Protein AF-A0A3C0AXU9-F1 (afdb_monomer_lite)

Foldseek 3Di:
DDDDPDDPCPDPVNVVVVVVCVVCVPPDLVVVCVVPVCLQVVQWDDDPPDIRGPSSDD

Structure (mmCIF, N/CA/C/O backbone):
data_AF-A0A3C0AXU9-F1
#
_entry.id   AF-A0A3C0AXU9-F1
#
loop_
_atom_site.group_PDB
_atom_site.id
_atom_site.type_symbol
_atom_site.label_atom_id
_atom_site.label_alt_id
_atom_site.label_comp_id
_atom_site.label_asym_id
_atom_site.label_entity_id
_atom_site.label_seq_id
_atom_site.pdbx_PDB_ins_code
_atom_site.Cartn_x
_atom_site.Cartn_y
_atom_site.Cartn_z
_atom_site.occupancy
_atom_site.B_iso_or_equiv
_atom_site.auth_seq_id
_atom_site.auth_comp_id
_atom_site.auth_asym_id
_atom_site.auth_atom_id
_atom_site.pdbx_PDB_model_num
ATOM 1 N N . MET A 1 1 ? 6.574 -9.076 -29.951 1.00 69.94 1 MET A N 1
ATOM 2 C CA . MET A 1 1 ? 7.303 -7.938 -29.346 1.00 69.94 1 MET A CA 1
ATOM 3 C C . MET A 1 1 ? 7.985 -8.440 -28.085 1.00 69.94 1 MET A C 1
ATOM 5 O O . MET A 1 1 ? 7.345 -9.179 -27.348 1.00 69.94 1 MET A O 1
ATOM 9 N N . ALA A 1 2 ? 9.263 -8.124 -27.871 1.00 84.88 2 ALA A N 1
ATOM 10 C CA . ALA A 1 2 ? 9.951 -8.493 -26.633 1.00 84.88 2 ALA A CA 1
ATOM 11 C C . ALA A 1 2 ? 9.470 -7.606 -25.474 1.00 84.88 2 ALA A C 1
ATOM 13 O O . ALA A 1 2 ? 9.083 -6.458 -25.693 1.00 84.88 2 ALA A O 1
ATOM 14 N N . LEU A 1 3 ? 9.470 -8.144 -24.254 1.00 91.56 3 LEU A N 1
ATOM 15 C CA . LEU A 1 3 ? 9.104 -7.387 -23.059 1.00 91.56 3 LEU A CA 1
ATOM 16 C C . LEU A 1 3 ? 10.131 -6.282 -22.785 1.00 91.56 3 LEU A C 1
ATOM 18 O O . LEU A 1 3 ? 11.330 -6.458 -23.005 1.00 91.56 3 LEU A O 1
ATOM 22 N N . HIS A 1 4 ? 9.659 -5.155 -22.256 1.00 90.19 4 HIS A N 1
ATOM 23 C CA . HIS A 1 4 ? 10.543 -4.107 -21.761 1.00 90.19 4 HIS A CA 1
ATOM 24 C C . HIS A 1 4 ? 11.297 -4.599 -20.522 1.00 90.19 4 HIS A C 1
ATOM 26 O O . HIS A 1 4 ? 10.689 -5.090 -19.574 1.00 90.19 4 HIS A O 1
ATOM 32 N N . ASN A 1 5 ? 12.618 -4.423 -20.514 1.00 93.06 5 ASN A N 1
ATOM 33 C CA . ASN A 1 5 ? 13.490 -4.794 -19.398 1.00 93.06 5 ASN A CA 1
ATOM 34 C C . ASN A 1 5 ? 13.918 -3.555 -18.591 1.00 93.06 5 ASN A C 1
ATOM 36 O O . ASN A 1 5 ? 15.104 -3.268 -18.418 1.00 93.06 5 ASN A O 1
ATOM 40 N N . THR A 1 6 ? 12.941 -2.756 -18.162 1.00 95.19 6 THR A N 1
ATOM 41 C CA . THR A 1 6 ? 13.199 -1.559 -17.354 1.00 95.19 6 THR A CA 1
ATOM 42 C C . THR A 1 6 ? 13.470 -1.966 -15.911 1.00 95.19 6 THR A C 1
ATOM 44 O O 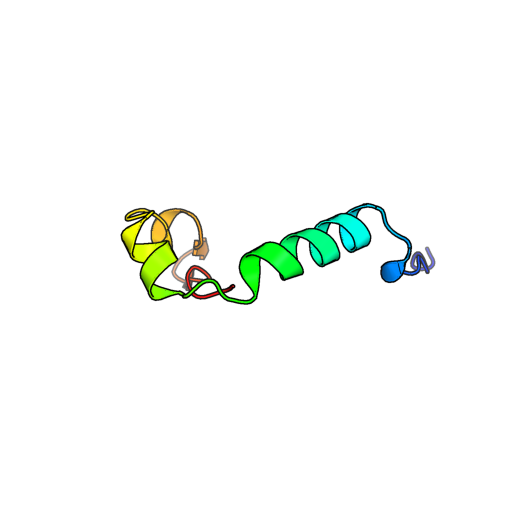. THR A 1 6 ? 12.639 -2.616 -15.284 1.00 95.19 6 THR A O 1
ATOM 47 N N . ASN A 1 7 ? 14.605 -1.542 -15.352 1.00 96.06 7 ASN A N 1
ATOM 48 C CA . ASN A 1 7 ? 14.905 -1.782 -13.942 1.00 96.06 7 ASN A CA 1
ATOM 49 C C . ASN A 1 7 ? 13.949 -0.957 -13.046 1.00 96.06 7 ASN A C 1
ATOM 51 O O . ASN A 1 7 ? 14.021 0.277 -13.077 1.00 96.06 7 ASN A O 1
ATOM 55 N N . PRO A 1 8 ? 13.090 -1.596 -12.226 1.00 96.81 8 PRO A N 1
ATOM 56 C CA . PRO A 1 8 ? 12.061 -0.902 -11.456 1.00 96.81 8 PRO A CA 1
ATOM 57 C C . PRO A 1 8 ? 12.642 0.050 -10.406 1.00 96.81 8 PRO A C 1
ATOM 59 O O . PRO A 1 8 ? 12.071 1.118 -10.188 1.00 96.81 8 PRO A O 1
ATOM 62 N N . THR A 1 9 ? 13.805 -0.263 -9.819 1.00 97.38 9 THR A N 1
ATOM 63 C CA . THR A 1 9 ? 14.403 0.543 -8.736 1.00 97.38 9 THR A CA 1
ATOM 64 C C . THR A 1 9 ? 14.904 1.908 -9.200 1.00 97.38 9 THR A C 1
ATOM 66 O O . THR A 1 9 ? 15.092 2.815 -8.393 1.00 97.38 9 THR A O 1
ATOM 69 N N . LYS A 1 10 ? 15.098 2.072 -10.514 1.00 97.25 10 LYS A N 1
ATOM 70 C CA . LYS A 1 10 ? 15.530 3.330 -11.136 1.00 97.25 10 LYS A CA 1
ATOM 71 C C . LYS A 1 10 ? 14.364 4.232 -11.541 1.00 97.25 10 LYS A C 1
ATOM 73 O O . LYS A 1 10 ? 14.592 5.346 -12.003 1.00 97.25 10 LYS A O 1
ATOM 78 N N . THR A 1 11 ? 13.124 3.761 -11.418 1.00 97.81 11 THR A N 1
ATOM 79 C CA . THR A 1 11 ? 11.953 4.554 -11.799 1.00 97.81 11 THR A CA 1
ATOM 80 C C . THR A 1 11 ? 11.670 5.647 -10.768 1.00 97.81 11 THR A C 1
ATOM 82 O O . THR A 1 11 ? 11.856 5.459 -9.565 1.00 97.81 11 THR A O 1
ATOM 85 N N . LEU A 1 12 ? 11.143 6.786 -11.226 1.00 98.31 12 LEU A N 1
ATOM 86 C CA . LEU A 1 12 ? 10.683 7.855 -10.330 1.00 98.31 12 LEU A CA 1
ATOM 87 C C . LEU A 1 12 ? 9.570 7.372 -9.387 1.00 98.31 12 LEU A C 1
ATOM 89 O O . LEU A 1 12 ? 9.470 7.837 -8.254 1.00 98.31 12 LEU A O 1
ATOM 93 N N . ALA A 1 13 ? 8.739 6.429 -9.842 1.00 98.31 13 ALA A N 1
ATOM 94 C CA . ALA A 1 13 ? 7.703 5.816 -9.019 1.00 98.31 13 ALA A CA 1
ATOM 95 C C . ALA A 1 13 ? 8.307 5.059 -7.826 1.00 98.31 13 ALA A C 1
ATOM 97 O O . ALA A 1 13 ? 7.860 5.252 -6.698 1.00 98.31 13 ALA A O 1
ATOM 98 N N . TRP A 1 14 ? 9.366 4.274 -8.048 1.00 98.44 14 TRP A N 1
ATOM 99 C CA . TRP A 1 14 ? 10.042 3.536 -6.980 1.00 98.44 14 TRP A CA 1
ATOM 100 C C . TRP A 1 14 ? 10.649 4.457 -5.922 1.00 98.44 14 TRP A C 1
ATOM 102 O O . TRP A 1 14 ? 10.461 4.231 -4.731 1.00 98.44 14 TRP A O 1
ATOM 112 N N . GLN A 1 15 ? 11.297 5.547 -6.340 1.00 98.25 15 GLN A N 1
ATOM 113 C CA . GLN A 1 15 ? 11.843 6.543 -5.411 1.00 98.25 15 GLN A CA 1
ATOM 114 C C . GLN A 1 15 ? 10.749 7.174 -4.533 1.00 98.25 15 GLN A C 1
ATOM 116 O O . GLN A 1 15 ? 10.935 7.348 -3.328 1.00 98.25 15 GLN A O 1
ATOM 121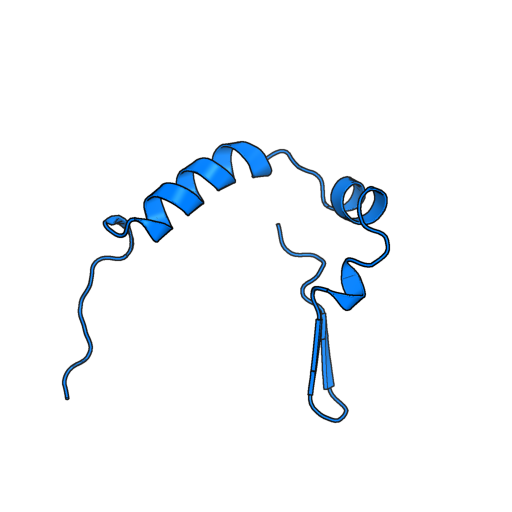 N N . LYS A 1 16 ? 9.579 7.478 -5.116 1.0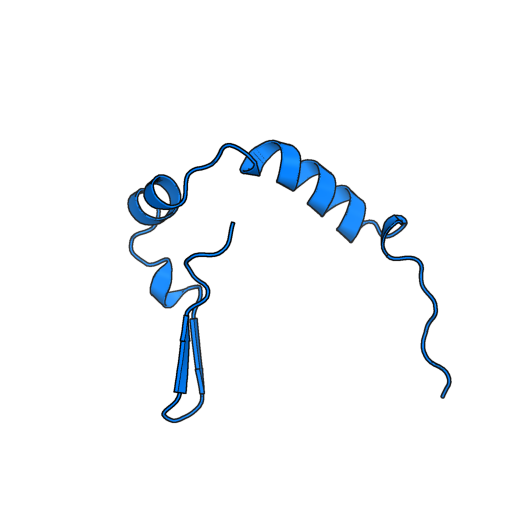0 98.44 16 LYS A N 1
ATOM 122 C CA . LYS A 1 16 ? 8.422 7.994 -4.366 1.00 98.44 16 LYS A CA 1
ATOM 123 C C . LYS A 1 16 ? 7.871 6.961 -3.382 1.00 98.44 16 LYS A C 1
ATOM 125 O O . LYS A 1 16 ? 7.592 7.321 -2.244 1.00 98.44 16 LYS A O 1
ATOM 130 N N . LEU A 1 17 ? 7.767 5.694 -3.790 1.00 98.12 17 LEU A N 1
ATOM 131 C CA . LEU A 1 17 ? 7.324 4.602 -2.917 1.00 98.12 17 LEU A CA 1
ATOM 132 C C . LEU A 1 17 ? 8.286 4.380 -1.744 1.00 98.12 17 LEU A C 1
ATOM 134 O O . LEU A 1 17 ? 7.835 4.222 -0.616 1.00 98.12 17 LEU A O 1
ATOM 138 N N . GLN A 1 18 ? 9.602 4.447 -1.972 1.00 98.06 18 GLN A N 1
ATOM 139 C CA . GLN A 1 18 ? 10.597 4.353 -0.898 1.00 98.06 18 GLN A CA 1
ATOM 140 C C . GLN A 1 18 ? 10.461 5.488 0.120 1.00 98.06 18 GLN A C 1
ATOM 142 O O . GLN A 1 18 ? 10.550 5.244 1.322 1.00 98.06 18 GLN A O 1
ATOM 147 N N . LYS A 1 19 ? 10.225 6.722 -0.344 1.00 98.12 19 LYS A N 1
ATOM 148 C CA . LYS A 1 19 ? 9.958 7.853 0.552 1.00 98.12 19 LYS A CA 1
ATOM 149 C C . LYS A 1 19 ? 8.670 7.630 1.348 1.00 98.12 19 LYS A C 1
ATOM 151 O O . LYS A 1 19 ? 8.679 7.789 2.562 1.00 98.12 19 LYS A O 1
ATOM 156 N N . HIS A 1 20 ? 7.598 7.217 0.679 1.00 97.75 20 HIS A N 1
ATOM 157 C CA . HIS A 1 20 ? 6.311 6.978 1.324 1.00 97.75 20 HIS A CA 1
ATOM 158 C C . HIS A 1 20 ? 6.371 5.843 2.357 1.00 97.75 20 HIS A C 1
ATOM 160 O O . HIS A 1 20 ? 5.775 5.945 3.423 1.00 97.75 20 HIS A O 1
ATOM 166 N N . PHE A 1 21 ? 7.164 4.798 2.103 1.00 97.31 21 PHE A N 1
ATOM 167 C CA . PHE A 1 21 ? 7.404 3.735 3.078 1.00 97.31 21 PHE A CA 1
ATOM 168 C C . PHE A 1 21 ? 7.966 4.279 4.398 1.00 97.31 21 PHE A C 1
ATOM 170 O O . PHE A 1 21 ? 7.510 3.875 5.462 1.00 97.31 21 PHE A O 1
ATOM 177 N N . GLN A 1 22 ? 8.901 5.236 4.353 1.00 97.69 22 GLN A N 1
ATOM 178 C CA . GLN A 1 22 ? 9.449 5.837 5.577 1.00 97.69 22 GLN A CA 1
ATOM 179 C C . GLN A 1 22 ? 8.372 6.532 6.423 1.00 97.69 22 GLN A C 1
ATOM 181 O O . GLN A 1 22 ? 8.479 6.547 7.649 1.00 97.69 22 GLN A O 1
ATOM 186 N N . GLU A 1 23 ? 7.333 7.068 5.778 1.00 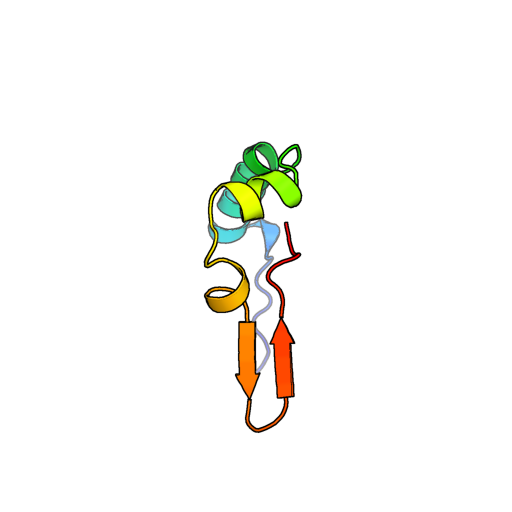96.12 23 GLU A N 1
ATOM 187 C CA . GLU A 1 23 ? 6.184 7.716 6.419 1.00 96.12 23 GLU A CA 1
ATOM 188 C C . GLU A 1 23 ? 5.173 6.683 6.953 1.00 96.12 23 GLU A C 1
ATOM 190 O O . GLU A 1 23 ? 4.603 6.871 8.027 1.00 96.12 23 GLU A O 1
ATOM 195 N N . MET A 1 24 ? 4.968 5.580 6.225 1.00 96.81 24 MET A N 1
ATOM 196 C CA . MET A 1 24 ? 3.911 4.597 6.495 1.00 96.81 24 MET A CA 1
ATOM 197 C C . MET A 1 24 ? 4.339 3.412 7.366 1.00 96.81 24 MET A C 1
ATOM 199 O O . MET A 1 24 ? 3.480 2.788 7.980 1.00 96.81 24 MET A O 1
ATOM 203 N N . GLN A 1 25 ? 5.637 3.108 7.473 1.00 95.81 25 GLN A N 1
ATOM 204 C CA . GLN A 1 25 ? 6.146 1.893 8.139 1.00 95.81 25 GLN A CA 1
ATOM 205 C C . GLN A 1 25 ? 5.705 1.719 9.603 1.00 95.81 25 GLN A C 1
ATOM 207 O O . GLN A 1 25 ? 5.675 0.600 10.103 1.00 95.81 25 GLN A O 1
ATOM 212 N N . ASN A 1 26 ? 5.355 2.813 10.288 1.00 96.25 26 ASN A N 1
ATOM 213 C CA . ASN A 1 26 ? 4.903 2.805 11.684 1.00 96.25 26 ASN A CA 1
ATOM 214 C C . ASN A 1 26 ? 3.398 3.097 11.831 1.00 96.25 26 ASN A C 1
ATOM 216 O O . ASN A 1 26 ? 2.892 3.195 12.949 1.00 96.25 26 ASN A O 1
ATOM 220 N N . VAL A 1 27 ? 2.678 3.287 10.723 1.00 96.50 27 VAL A N 1
ATOM 221 C CA . VAL A 1 27 ? 1.238 3.550 10.739 1.00 96.50 27 VAL A CA 1
ATOM 222 C C . VAL A 1 27 ? 0.496 2.250 11.039 1.00 96.50 27 VAL A C 1
ATOM 224 O O . VAL A 1 27 ? 0.746 1.219 10.422 1.00 96.50 27 VAL A O 1
ATOM 227 N N . SER A 1 28 ? -0.441 2.289 11.989 1.00 96.69 28 SER A N 1
ATOM 228 C CA . SER A 1 28 ? -1.250 1.121 12.340 1.00 96.69 28 SER A CA 1
ATOM 229 C C . SER A 1 28 ? -2.496 1.025 11.465 1.00 96.69 28 SER A C 1
ATOM 231 O O . SER A 1 28 ? -3.129 2.037 11.150 1.00 96.69 28 SER A O 1
ATOM 233 N N . MET A 1 29 ? -2.903 -0.203 11.131 1.00 96.56 29 MET A N 1
ATOM 234 C CA . MET A 1 29 ? -4.110 -0.439 10.332 1.00 96.56 29 MET A CA 1
ATOM 235 C C . MET A 1 29 ? -5.352 0.143 11.003 1.00 96.56 29 MET A C 1
ATOM 237 O O . MET A 1 29 ? -6.148 0.819 10.361 1.00 96.56 29 MET A O 1
ATOM 241 N N . THR A 1 30 ? -5.493 -0.074 12.310 1.00 96.38 30 THR A N 1
ATOM 242 C CA . THR A 1 30 ? -6.622 0.439 13.091 1.00 96.38 30 THR A CA 1
ATOM 243 C C . THR A 1 30 ? -6.742 1.955 12.960 1.00 96.38 30 THR A C 1
ATOM 245 O O . THR A 1 30 ? -7.831 2.449 12.688 1.00 96.38 30 THR A O 1
ATOM 248 N N . SER A 1 31 ? -5.620 2.688 13.008 1.00 96.88 31 SER A N 1
ATOM 249 C CA . SER A 1 31 ? -5.638 4.147 12.845 1.00 96.88 31 SER A CA 1
ATOM 250 C C . SER A 1 31 ? -6.105 4.596 11.456 1.00 96.88 31 SER A C 1
ATOM 252 O O . SER A 1 31 ? -6.684 5.671 11.323 1.00 96.88 31 SER A O 1
ATOM 254 N N . LEU A 1 32 ? -5.879 3.787 10.414 1.00 96.81 32 LEU A N 1
ATOM 255 C CA . LEU A 1 32 ? -6.354 4.082 9.060 1.00 96.81 32 LEU A CA 1
ATOM 256 C C . LEU A 1 32 ? -7.873 3.929 8.951 1.00 96.81 32 LEU A C 1
ATOM 258 O O . LEU A 1 32 ? -8.513 4.751 8.305 1.00 96.81 32 LEU A O 1
ATOM 262 N N . PHE A 1 33 ? -8.450 2.921 9.606 1.00 96.94 33 PHE A N 1
ATOM 263 C CA . PHE A 1 33 ? -9.903 2.727 9.652 1.00 96.94 33 PHE A CA 1
ATOM 264 C C . PHE A 1 33 ? -10.614 3.737 10.557 1.00 96.94 33 PHE A C 1
ATOM 266 O O . PHE A 1 33 ? -11.722 4.161 10.248 1.00 96.94 33 PHE A O 1
ATOM 273 N N . GLU A 1 34 ? -9.977 4.156 11.650 1.00 97.44 34 GLU A N 1
ATOM 274 C CA . GLU A 1 34 ? -10.502 5.221 12.513 1.00 97.44 34 GLU A CA 1
ATOM 275 C C . GLU A 1 34 ? -10.563 6.566 11.779 1.00 97.44 34 GLU A C 1
ATOM 277 O O . GLU A 1 34 ? -11.531 7.310 11.926 1.00 97.44 34 GLU A O 1
ATOM 282 N N . LYS A 1 35 ? -9.538 6.871 10.971 1.00 96.88 35 LYS A N 1
ATOM 283 C CA . LYS A 1 35 ? -9.460 8.116 10.191 1.00 96.88 35 LYS A CA 1
ATOM 284 C C . LYS A 1 35 ? -10.367 8.119 8.963 1.00 96.88 35 LYS A C 1
ATOM 286 O O . LYS A 1 35 ? -10.782 9.192 8.535 1.00 96.88 35 LYS A O 1
ATOM 291 N N . ASP A 1 36 ? -10.652 6.952 8.393 1.00 97.00 36 ASP A N 1
ATOM 292 C CA . ASP A 1 36 ? -11.459 6.813 7.185 1.00 97.00 36 ASP A CA 1
ATOM 293 C C . ASP A 1 36 ? -12.479 5.678 7.325 1.00 97.00 36 ASP A C 1
ATOM 295 O O . ASP A 1 36 ? -12.224 4.513 7.009 1.00 97.00 36 ASP A O 1
ATOM 299 N N . GLN A 1 37 ? -13.687 6.053 7.746 1.00 95.94 37 GLN A N 1
ATOM 300 C CA . GLN A 1 37 ? -14.816 5.133 7.902 1.00 95.94 37 GLN A CA 1
ATOM 301 C C . GLN A 1 37 ? -15.282 4.516 6.573 1.00 95.94 37 GLN A C 1
ATOM 303 O O . GLN A 1 37 ? -15.961 3.492 6.571 1.00 95.94 37 GLN A O 1
ATOM 308 N N . THR A 1 38 ? -14.910 5.110 5.436 1.00 97.31 38 THR A N 1
ATOM 309 C CA . THR A 1 38 ? -15.277 4.635 4.093 1.00 97.31 38 THR A CA 1
ATOM 310 C C . THR A 1 38 ? -14.150 3.847 3.420 1.00 97.31 38 THR A C 1
ATOM 312 O O . THR A 1 38 ? -14.251 3.496 2.240 1.00 97.31 38 THR A O 1
ATOM 315 N N . ARG A 1 39 ? -13.084 3.510 4.157 1.00 97.00 39 ARG A N 1
ATOM 316 C CA . ARG A 1 39 ? -11.908 2.815 3.621 1.00 97.00 39 ARG A CA 1
ATOM 317 C C . ARG A 1 39 ? -12.263 1.493 2.941 1.00 97.00 39 ARG A C 1
ATOM 319 O O . ARG A 1 39 ? -11.794 1.239 1.840 1.00 97.00 39 ARG A O 1
ATOM 326 N N . THR A 1 40 ? -13.130 0.664 3.525 1.00 96.50 40 THR A N 1
ATOM 327 C CA . THR A 1 40 ? -13.560 -0.588 2.870 1.00 96.50 40 THR A CA 1
ATOM 328 C C . THR A 1 40 ? -14.218 -0.320 1.520 1.00 96.50 40 THR A C 1
ATOM 330 O O . THR A 1 40 ? -13.889 -0.984 0.544 1.00 96.50 40 THR A O 1
ATOM 333 N N . SER A 1 41 ? -15.083 0.697 1.415 1.00 96.19 41 SER A N 1
ATOM 334 C CA . SER A 1 41 ? -15.703 1.049 0.134 1.00 96.19 41 SER A CA 1
ATOM 335 C C . SER A 1 41 ? -14.710 1.605 -0.895 1.00 96.19 41 SER A C 1
ATOM 337 O O . SER A 1 41 ? -14.886 1.369 -2.083 1.00 96.19 41 SER A O 1
ATOM 339 N N . GLN A 1 42 ? -13.655 2.294 -0.454 1.00 97.12 42 GLN A N 1
ATOM 340 C CA . GLN A 1 42 ? -12.621 2.847 -1.338 1.00 97.12 42 GLN A CA 1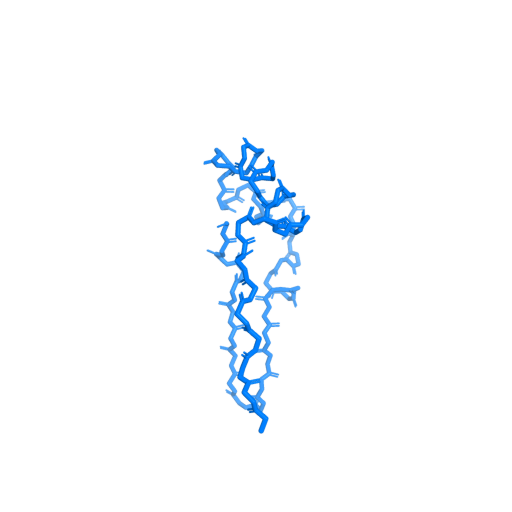
ATOM 341 C C . GLN A 1 42 ? -11.584 1.805 -1.793 1.00 97.12 42 GLN A C 1
ATOM 343 O O . GLN A 1 42 ? -11.006 1.942 -2.867 1.00 97.12 42 GLN A O 1
ATOM 348 N N . PHE A 1 43 ? -11.347 0.771 -0.983 1.00 97.94 43 PHE A N 1
ATOM 349 C CA . PHE A 1 43 ? -10.311 -0.246 -1.192 1.00 97.94 43 PHE A CA 1
ATOM 350 C C . PHE A 1 43 ? -10.910 -1.649 -1.361 1.00 97.94 43 PHE A C 1
ATOM 352 O O . PHE A 1 43 ? -10.376 -2.635 -0.848 1.00 97.94 43 PHE A O 1
ATOM 359 N N . HIS A 1 44 ? -12.021 -1.747 -2.087 1.00 97.94 44 HIS A N 1
ATOM 360 C CA . HIS A 1 44 ? -12.495 -3.020 -2.609 1.00 97.94 44 HIS A CA 1
ATOM 361 C C . HIS A 1 44 ? -12.784 -2.922 -4.102 1.00 97.94 44 HIS A C 1
ATOM 363 O O . HIS A 1 44 ? -13.020 -1.846 -4.646 1.00 97.94 44 HIS A O 1
ATOM 369 N N . ILE A 1 45 ? -12.789 -4.075 -4.758 1.00 98.00 45 ILE A N 1
ATOM 370 C CA . ILE A 1 45 ? -13.325 -4.242 -6.104 1.00 98.00 45 ILE A CA 1
ATOM 371 C C . ILE A 1 45 ? -14.426 -5.292 -6.013 1.00 98.00 45 ILE A C 1
ATOM 373 O O . ILE A 1 45 ? -14.172 -6.415 -5.579 1.00 98.00 45 ILE A O 1
ATOM 377 N N . GLN A 1 46 ? -15.640 -4.928 -6.424 1.00 97.50 46 GLN A N 1
ATOM 378 C CA . GLN A 1 46 ? -16.721 -5.881 -6.651 1.00 97.50 46 GLN A CA 1
ATOM 379 C C . GLN A 1 46 ? -16.705 -6.288 -8.124 1.00 97.50 46 GLN A C 1
ATOM 381 O O . GLN A 1 46 ? -16.847 -5.445 -9.011 1.00 97.50 46 GLN A O 1
ATOM 386 N N . TRP A 1 47 ? -16.551 -7.579 -8.390 1.00 97.44 47 TRP A N 1
ATOM 387 C CA . TRP A 1 47 ? -16.649 -8.151 -9.726 1.00 97.44 47 TRP A CA 1
ATOM 388 C C . TRP A 1 47 ? -17.697 -9.261 -9.729 1.00 97.44 47 TRP A C 1
ATOM 390 O O . TRP A 1 47 ? -17.467 -10.346 -9.198 1.00 97.44 47 TRP A O 1
ATOM 400 N N . ASN A 1 48 ? -18.857 -8.978 -10.330 1.00 96.31 48 ASN A N 1
ATOM 401 C CA . ASN A 1 48 ? -20.044 -9.838 -10.283 1.00 96.31 48 ASN A CA 1
ATOM 402 C C . ASN A 1 48 ? -20.401 -10.191 -8.828 1.00 96.31 48 ASN A C 1
ATOM 404 O O . ASN A 1 48 ? -20.628 -9.288 -8.025 1.00 96.31 48 ASN A O 1
ATOM 408 N N . ASP A 1 49 ? -20.385 -11.476 -8.481 1.00 96.62 49 ASP A N 1
ATOM 409 C CA . ASP A 1 49 ? -20.683 -11.986 -7.140 1.00 96.62 49 ASP A CA 1
ATOM 410 C C . ASP A 1 49 ? -19.429 -12.106 -6.250 1.00 96.62 49 ASP A C 1
ATOM 412 O O . ASP A 1 49 ? -19.490 -12.672 -5.159 1.00 96.62 49 ASP A O 1
ATOM 416 N N . PHE A 1 50 ? -18.277 -11.591 -6.699 1.00 97.44 50 PHE A N 1
ATOM 417 C CA . PHE A 1 50 ? -17.004 -11.688 -5.988 1.00 97.44 50 PHE A CA 1
ATOM 418 C C . PHE A 1 50 ? -16.524 -10.331 -5.464 1.00 97.44 50 PHE A C 1
ATOM 420 O O . PHE A 1 50 ? -16.344 -9.383 -6.231 1.00 97.44 50 PHE A O 1
ATOM 427 N N . LEU A 1 51 ? -16.264 -10.2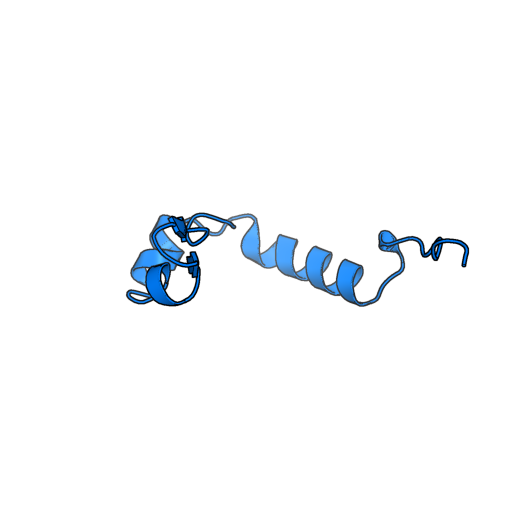64 -4.157 1.00 97.81 51 LEU A N 1
ATOM 428 C CA . LEU A 1 51 ? -15.730 -9.083 -3.480 1.00 97.81 51 LEU A CA 1
ATOM 429 C C . LEU A 1 51 ? -14.246 -9.280 -3.157 1.00 97.81 51 LEU A C 1
ATOM 431 O O . LEU A 1 51 ? -13.885 -10.172 -2.389 1.00 97.81 51 LEU A O 1
ATOM 435 N N . ILE A 1 52 ? -13.394 -8.401 -3.680 1.00 97.75 52 ILE A N 1
ATOM 436 C CA . ILE A 1 52 ? -11.974 -8.324 -3.326 1.00 97.75 52 ILE A CA 1
ATOM 437 C C . ILE A 1 52 ? -11.781 -7.114 -2.422 1.00 97.75 52 ILE A C 1
ATOM 439 O O . ILE A 1 52 ? -11.662 -5.997 -2.915 1.00 97.75 52 ILE A O 1
ATOM 443 N N . ASP A 1 53 ? -11.741 -7.333 -1.110 1.00 97.81 53 ASP A N 1
ATOM 444 C CA . ASP A 1 53 ? -11.427 -6.296 -0.124 1.00 97.81 53 ASP A CA 1
ATOM 445 C C . ASP A 1 53 ? -9.922 -6.287 0.184 1.00 97.81 53 ASP A C 1
ATOM 447 O O . ASP A 1 53 ? -9.391 -7.209 0.807 1.00 97.81 53 ASP A O 1
ATOM 451 N N . PHE A 1 54 ? -9.237 -5.221 -0.229 1.00 97.69 54 PHE A N 1
ATOM 452 C CA . PHE A 1 54 ? -7.823 -4.979 0.052 1.00 97.69 54 PHE A CA 1
ATOM 453 C C . PHE A 1 54 ? -7.612 -3.788 0.999 1.00 97.69 54 PHE A C 1
ATOM 455 O O . PHE A 1 54 ? -6.483 -3.324 1.167 1.00 97.69 54 PHE A O 1
ATOM 462 N N . SER A 1 55 ? -8.659 -3.335 1.696 1.00 97.62 55 SER A N 1
ATOM 463 C CA . SER A 1 55 ? -8.603 -2.229 2.666 1.00 97.62 55 SER A CA 1
ATOM 464 C C . SER A 1 55 ? -7.635 -2.456 3.828 1.00 97.62 55 SER A C 1
ATOM 466 O O . SER A 1 55 ? -7.181 -1.496 4.453 1.00 97.62 55 SER A O 1
ATOM 468 N N . LYS A 1 56 ? -7.266 -3.714 4.084 1.00 96.75 56 LYS A N 1
ATOM 469 C CA . LYS A 1 56 ? -6.308 -4.127 5.117 1.00 96.75 56 LYS A CA 1
ATOM 470 C C . LYS A 1 56 ? -4.857 -4.231 4.613 1.00 96.75 56 LYS A C 1
ATOM 472 O O . LYS A 1 56 ? -4.062 -4.939 5.221 1.00 96.75 56 LYS A O 1
ATOM 477 N N . ASN A 1 57 ? -4.495 -3.518 3.545 1.00 96.00 57 ASN A N 1
ATOM 478 C CA . ASN A 1 57 ? -3.101 -3.359 3.106 1.00 96.00 57 ASN A CA 1
ATOM 479 C C . ASN A 1 57 ? -2.503 -2.029 3.613 1.00 96.00 57 ASN A C 1
ATOM 481 O O . ASN A 1 57 ? -3.207 -1.010 3.632 1.00 96.00 57 ASN A O 1
ATOM 485 N N . ILE A 1 58 ? -1.228 -2.067 4.028 1.00 87.56 58 ILE A N 1
ATOM 486 C CA . ILE A 1 58 ? -0.358 -0.929 4.396 1.00 87.56 58 ILE A CA 1
ATOM 487 C C . ILE A 1 58 ? 0.850 -0.929 3.470 1.00 87.56 58 ILE A C 1
ATOM 489 O O . ILE A 1 58 ? 1.401 -2.032 3.250 1.00 87.56 58 ILE A O 1
#

pLDDT: mean 96.04, std 4.23, range [69.94, 98.44]

Radius of gyration: 16.11 Å; chains: 1; bounding box: 36×20×42 Å

Sequence (58 aa):
MALHNTNPTKTLAWQKLQKHFQEMQNVSMTSLFEKDQTRTSQFHIQWNDFLIDFSKNI

Secondary structure (DSSP, 8-state):
-PPP---GGGSHHHHHHHHHHHHHTT--HHHHHHH-TTHHHHTEEEETTEEEE-TT--